Protein AF-A0A142LNN3-F1 (afdb_monomer_lite)

Sequence (90 aa):
MSGAKLGTPDRAAATTDGGFIDAIGGALDKVSQLQANSSGLSKEFQMENPDVGLEETMIAMQKASLGFQAAVQVRNKVVQAYNDIMNMNV

Structure (mmCIF, N/CA/C/O backbone):
data_AF-A0A142LNN3-F1
#
_entry.id   AF-A0A142LNN3-F1
#
loop_
_atom_site.group_PDB
_atom_site.id
_atom_site.type_symbol
_atom_site.label_atom_id
_atom_site.label_alt_id
_atom_site.label_comp_id
_atom_site.label_asym_id
_atom_site.label_entity_id
_atom_site.label_seq_id
_atom_site.pdbx_PDB_ins_code
_atom_site.Cartn_x
_atom_site.Cartn_y
_atom_site.Cartn_z
_atom_site.occupancy
_atom_site.B_iso_or_equiv
_atom_site.auth_seq_id
_atom_site.auth_comp_id
_atom_site.auth_asym_id
_atom_site.auth_atom_id
_atom_site.pdbx_PDB_model_num
ATOM 1 N N . MET A 1 1 ? 32.792 -48.218 -22.689 1.00 51.53 1 MET A N 1
ATOM 2 C CA . MET A 1 1 ? 32.855 -47.087 -23.639 1.00 51.53 1 MET A CA 1
ATOM 3 C C . MET A 1 1 ? 31.447 -46.793 -24.131 1.00 51.53 1 MET A C 1
ATOM 5 O O . MET A 1 1 ? 30.751 -47.746 -24.447 1.00 51.53 1 MET A O 1
ATOM 9 N N . SER A 1 2 ? 31.095 -45.503 -24.215 1.00 47.41 2 SER A N 1
ATOM 10 C CA . SER A 1 2 ? 29.834 -44.925 -24.725 1.00 47.41 2 SER A CA 1
ATOM 11 C C . SER A 1 2 ? 28.596 -45.136 -23.837 1.00 47.41 2 SER A C 1
ATOM 13 O O . SER A 1 2 ? 28.252 -46.260 -23.514 1.00 47.41 2 SER A O 1
ATOM 15 N N . GLY A 1 3 ? 27.863 -44.122 -23.384 1.00 46.09 3 GLY A N 1
ATOM 16 C CA . GLY A 1 3 ? 27.953 -42.682 -23.595 1.00 46.09 3 GLY A CA 1
ATOM 17 C C . GLY A 1 3 ? 26.843 -42.022 -22.772 1.00 46.09 3 GLY A C 1
ATOM 18 O O . GLY A 1 3 ? 25.694 -42.458 -22.811 1.00 46.09 3 GLY A O 1
ATOM 19 N N . ALA A 1 4 ? 27.210 -41.011 -21.986 1.00 52.72 4 ALA A N 1
ATOM 20 C CA . ALA A 1 4 ? 26.302 -40.228 -21.162 1.00 52.72 4 ALA A CA 1
ATOM 21 C C . ALA A 1 4 ? 25.228 -39.557 -22.031 1.00 52.72 4 ALA A C 1
ATOM 23 O O . ALA A 1 4 ? 25.537 -38.747 -22.906 1.00 52.72 4 ALA A O 1
ATOM 24 N N . LYS A 1 5 ? 23.956 -39.872 -21.778 1.00 57.50 5 LYS A N 1
ATOM 25 C CA . LYS A 1 5 ? 22.837 -39.057 -22.252 1.00 57.50 5 LYS A CA 1
ATOM 26 C C . LYS A 1 5 ? 22.765 -37.836 -21.339 1.00 57.50 5 LYS A C 1
ATOM 28 O O . LYS A 1 5 ? 22.286 -37.923 -20.213 1.00 57.50 5 LYS A O 1
ATOM 33 N N . LEU A 1 6 ? 23.351 -36.740 -21.821 1.00 54.09 6 LEU A N 1
ATOM 34 C CA . LEU A 1 6 ? 23.275 -35.407 -21.235 1.00 54.09 6 LEU A CA 1
ATOM 35 C C . LEU A 1 6 ? 21.821 -35.073 -20.891 1.00 54.09 6 LEU A C 1
ATOM 37 O O . LEU A 1 6 ? 20.940 -35.170 -21.747 1.00 54.09 6 LEU A O 1
ATOM 41 N N . GLY A 1 7 ? 21.602 -34.651 -19.647 1.00 49.16 7 GLY A N 1
ATOM 42 C CA . GLY A 1 7 ? 20.383 -33.973 -19.250 1.00 49.16 7 GLY A CA 1
ATOM 43 C C . GLY A 1 7 ? 20.232 -32.701 -20.074 1.00 49.16 7 GLY A C 1
ATOM 44 O O . GLY A 1 7 ? 21.071 -31.805 -20.018 1.00 49.16 7 GLY A O 1
ATOM 45 N N . THR A 1 8 ? 19.163 -32.634 -20.853 1.00 58.78 8 THR A N 1
ATOM 46 C CA . THR A 1 8 ? 18.595 -31.367 -21.293 1.00 58.78 8 THR A CA 1
ATOM 47 C C . THR A 1 8 ? 18.131 -30.620 -20.045 1.00 58.78 8 THR A C 1
ATOM 49 O O . THR A 1 8 ? 17.257 -31.139 -19.347 1.00 58.78 8 THR A O 1
ATOM 52 N N . PRO A 1 9 ? 18.678 -29.434 -19.723 1.00 51.72 9 PRO A N 1
ATOM 53 C CA . PRO A 1 9 ? 17.984 -28.545 -18.818 1.00 51.72 9 PRO A CA 1
ATOM 54 C C . PRO A 1 9 ? 16.710 -28.132 -19.550 1.00 51.72 9 PRO A C 1
ATOM 56 O O . PRO A 1 9 ? 16.763 -27.442 -20.571 1.00 51.72 9 PRO A O 1
ATOM 59 N N . ASP A 1 10 ? 15.580 -28.631 -19.058 1.00 44.97 10 ASP A N 1
ATOM 60 C CA . ASP A 1 10 ? 14.265 -28.084 -19.346 1.00 44.97 10 ASP A CA 1
ATOM 61 C C . ASP A 1 10 ? 14.338 -26.601 -18.968 1.00 44.97 10 ASP A C 1
ATOM 63 O O . ASP A 1 10 ? 14.329 -26.220 -17.796 1.00 44.97 10 ASP A O 1
ATOM 67 N N . ARG A 1 11 ? 14.579 -25.756 -19.975 1.00 54.84 11 ARG A N 1
ATOM 68 C CA . ARG A 1 11 ? 14.375 -24.318 -19.874 1.00 54.84 11 ARG A CA 1
ATOM 69 C C . ARG A 1 11 ? 12.872 -24.160 -19.715 1.00 54.84 11 ARG A C 1
ATOM 71 O O . ARG A 1 11 ? 12.163 -24.013 -20.708 1.00 54.84 11 ARG A O 1
ATOM 78 N N . ALA A 1 12 ? 12.427 -24.249 -18.464 1.00 49.81 12 ALA A N 1
ATOM 79 C CA . ALA A 1 12 ? 11.078 -23.933 -18.054 1.00 49.81 12 ALA A CA 1
ATOM 80 C C . ALA A 1 12 ? 10.676 -22.630 -18.743 1.00 49.81 12 ALA A C 1
ATOM 82 O O . ALA A 1 12 ? 11.385 -21.621 -18.675 1.00 49.81 12 ALA A O 1
ATOM 83 N N . ALA A 1 13 ? 9.584 -22.745 -19.490 1.00 48.62 13 ALA A N 1
ATOM 84 C CA . ALA A 1 13 ? 8.992 -21.750 -20.353 1.00 48.62 13 ALA A CA 1
ATOM 85 C C . ALA A 1 13 ? 9.144 -20.324 -19.806 1.00 48.62 13 ALA A C 1
ATOM 87 O O . ALA A 1 13 ? 8.568 -19.953 -18.783 1.00 48.62 13 ALA A O 1
ATOM 88 N N .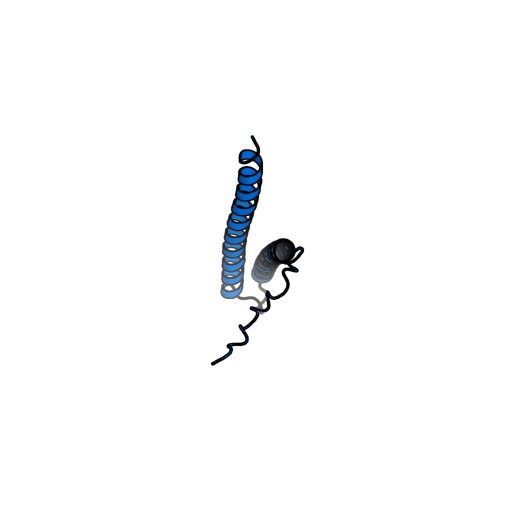 ALA A 1 14 ? 9.894 -19.507 -20.542 1.00 54.41 14 ALA A N 1
ATOM 89 C CA . ALA A 1 14 ? 9.757 -18.067 -20.481 1.00 54.41 14 ALA A CA 1
ATOM 90 C C . ALA A 1 14 ? 8.405 -17.702 -21.111 1.00 54.41 14 ALA A C 1
ATOM 92 O O . ALA A 1 14 ? 8.305 -17.437 -22.302 1.00 54.41 14 ALA A O 1
ATOM 93 N N . THR A 1 15 ? 7.357 -17.732 -20.298 1.00 51.56 15 THR A N 1
ATOM 94 C CA . THR A 1 15 ? 6.098 -17.031 -20.553 1.00 51.56 15 THR A CA 1
ATOM 95 C C . THR A 1 15 ? 5.895 -16.072 -19.391 1.00 51.56 15 THR A C 1
ATOM 97 O O . THR A 1 15 ? 5.189 -16.384 -18.437 1.00 51.56 15 THR A O 1
ATOM 100 N N . THR A 1 16 ? 6.571 -14.922 -19.446 1.00 57.19 16 THR A N 1
ATOM 101 C CA . THR A 1 16 ? 6.465 -13.863 -18.422 1.00 57.19 16 THR A CA 1
ATOM 102 C C . THR A 1 16 ? 6.071 -12.517 -19.033 1.00 57.19 16 THR A C 1
ATOM 104 O O . THR A 1 16 ? 6.254 -11.483 -18.403 1.00 57.19 16 THR A O 1
ATOM 107 N N . ASP A 1 17 ? 5.460 -12.498 -20.218 1.00 54.12 17 ASP A N 1
ATOM 108 C CA . ASP A 1 17 ? 5.041 -11.236 -20.851 1.00 54.12 17 ASP A CA 1
ATOM 109 C C . ASP A 1 17 ? 3.896 -10.508 -20.105 1.00 54.12 17 ASP A C 1
ATOM 111 O O . ASP A 1 17 ? 3.556 -9.386 -20.462 1.00 54.12 17 ASP A O 1
ATOM 115 N N . GLY A 1 18 ? 3.350 -11.087 -19.023 1.00 59.50 18 GLY A N 1
ATOM 116 C CA . GLY A 1 18 ? 2.407 -10.419 -18.105 1.00 59.50 18 GLY A CA 1
ATOM 117 C C . GLY A 1 18 ? 2.850 -10.332 -16.635 1.00 59.50 18 GLY A C 1
ATOM 118 O O . GLY A 1 18 ? 2.493 -9.394 -15.931 1.00 59.50 18 GLY A O 1
ATOM 119 N N . GLY A 1 19 ? 3.704 -11.243 -16.151 1.00 82.06 19 GLY A N 1
ATOM 120 C CA . GLY A 1 19 ? 3.857 -11.475 -14.706 1.00 82.06 19 GLY A CA 1
ATOM 121 C C . GLY A 1 19 ? 4.398 -10.296 -13.889 1.00 82.06 19 GLY A C 1
ATOM 122 O O . GLY A 1 19 ? 3.977 -10.094 -12.754 1.00 82.06 19 GLY A O 1
ATOM 123 N N . PHE A 1 20 ? 5.313 -9.496 -14.444 1.00 79.31 20 PHE A N 1
ATOM 124 C CA . PHE A 1 20 ? 5.877 -8.349 -13.722 1.00 79.31 20 PHE A CA 1
ATOM 125 C C . PHE A 1 20 ? 4.934 -7.142 -13.698 1.00 79.31 20 PHE A C 1
ATOM 127 O O . PHE A 1 20 ? 4.760 -6.522 -12.650 1.00 79.31 20 PHE A O 1
ATOM 134 N N . ILE A 1 21 ? 4.311 -6.819 -14.835 1.00 82.62 21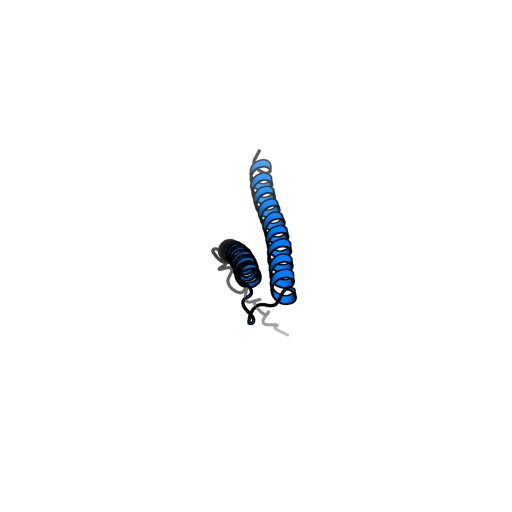 ILE A N 1
ATOM 135 C CA . ILE A 1 21 ? 3.362 -5.704 -14.928 1.00 82.62 21 ILE A CA 1
ATOM 136 C C . ILE A 1 21 ? 2.104 -6.016 -14.114 1.00 82.62 21 ILE A C 1
ATOM 138 O O . ILE A 1 21 ? 1.662 -5.160 -13.350 1.00 82.62 21 ILE A O 1
ATOM 142 N N . ASP A 1 22 ? 1.610 -7.255 -14.168 1.00 86.94 22 ASP A N 1
ATOM 143 C CA . ASP A 1 22 ? 0.497 -7.719 -13.336 1.00 86.94 22 ASP A CA 1
ATOM 144 C C . ASP A 1 22 ? 0.854 -7.697 -11.843 1.00 86.94 22 ASP A C 1
ATOM 146 O O . ASP A 1 22 ? 0.041 -7.290 -11.012 1.00 86.94 22 ASP A O 1
ATOM 150 N N . ALA A 1 23 ? 2.088 -8.066 -11.475 1.00 84.44 23 ALA A N 1
ATOM 151 C CA . ALA A 1 23 ? 2.550 -7.980 -10.090 1.00 84.44 23 ALA A CA 1
ATOM 152 C C . ALA A 1 23 ? 2.639 -6.531 -9.590 1.00 84.44 23 ALA A C 1
ATOM 154 O O . ALA A 1 23 ? 2.286 -6.265 -8.440 1.00 84.44 23 ALA A O 1
ATOM 155 N N . ILE A 1 24 ? 3.077 -5.589 -10.435 1.00 85.12 24 ILE A N 1
ATOM 156 C CA . ILE A 1 24 ? 3.069 -4.159 -10.103 1.00 85.12 24 ILE A CA 1
ATOM 157 C C . ILE A 1 24 ? 1.635 -3.653 -9.974 1.00 85.12 24 ILE A C 1
ATOM 159 O O . ILE A 1 24 ? 1.329 -3.003 -8.977 1.00 85.12 24 ILE A O 1
ATOM 163 N N . GLY A 1 25 ? 0.758 -3.962 -10.932 1.00 88.25 25 GLY A N 1
ATOM 164 C CA . GLY A 1 25 ? -0.659 -3.598 -10.876 1.00 88.25 25 GLY A CA 1
ATOM 165 C C . GLY A 1 25 ? -1.307 -4.090 -9.582 1.00 88.25 25 GLY A C 1
ATOM 166 O O . GLY A 1 25 ? -1.810 -3.291 -8.796 1.00 88.25 25 GLY A O 1
ATOM 167 N N . GLY A 1 26 ? -1.145 -5.377 -9.271 1.00 89.06 26 GLY A N 1
ATOM 168 C CA . GLY A 1 26 ? -1.642 -5.963 -8.028 1.00 89.06 26 GLY A CA 1
ATOM 169 C C . GLY A 1 26 ? -1.002 -5.380 -6.760 1.00 89.06 26 GLY A C 1
ATOM 170 O O . GLY A 1 26 ? -1.651 -5.315 -5.716 1.00 89.06 26 GLY A O 1
ATOM 171 N N . ALA A 1 27 ? 0.256 -4.935 -6.807 1.00 87.38 27 ALA A N 1
ATOM 172 C CA . ALA A 1 27 ? 0.886 -4.241 -5.684 1.00 87.38 27 ALA A CA 1
ATOM 173 C C . ALA A 1 27 ? 0.298 -2.836 -5.472 1.00 87.38 27 ALA A C 1
ATOM 175 O O . ALA A 1 27 ? 0.073 -2.440 -4.327 1.00 87.38 27 ALA A O 1
ATOM 176 N N . LEU A 1 28 ? 0.015 -2.100 -6.551 1.00 90.12 28 LEU A N 1
ATOM 177 C CA . LEU A 1 28 ? -0.640 -0.791 -6.488 1.00 90.12 28 LEU A CA 1
ATOM 178 C C . LEU A 1 28 ? -2.068 -0.911 -5.947 1.00 90.12 28 LEU A C 1
ATOM 180 O O . LEU A 1 28 ? -2.445 -0.144 -5.059 1.00 90.12 28 LEU A O 1
ATOM 184 N N . ASP A 1 29 ? -2.815 -1.923 -6.390 1.00 93.25 29 ASP A N 1
ATOM 185 C CA . ASP A 1 29 ? -4.151 -2.221 -5.867 1.00 93.25 29 ASP A CA 1
ATOM 186 C C . ASP A 1 29 ? -4.109 -2.530 -4.369 1.00 93.25 29 ASP A C 1
ATOM 188 O O . ASP A 1 29 ? -4.911 -2.005 -3.595 1.00 93.25 29 ASP A O 1
ATOM 192 N N . LYS A 1 30 ? -3.124 -3.318 -3.919 1.00 92.81 30 LYS A N 1
ATOM 193 C CA . LYS A 1 30 ? -2.922 -3.589 -2.488 1.00 92.81 30 LYS A CA 1
ATOM 194 C C . LYS A 1 30 ? -2.641 -2.319 -1.690 1.00 92.81 30 LYS A C 1
ATOM 196 O O . LYS A 1 30 ? -3.185 -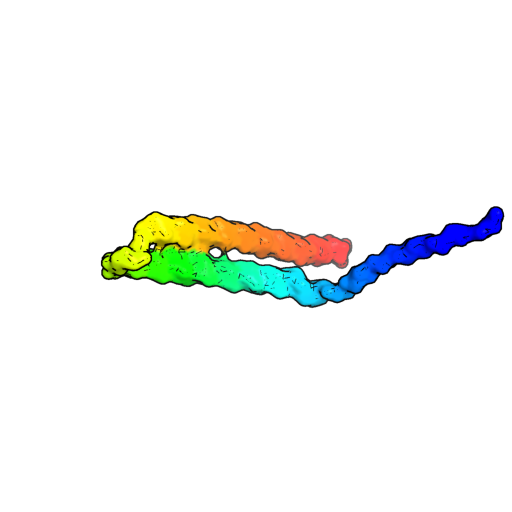2.165 -0.600 1.00 92.81 30 LYS A O 1
ATOM 201 N N . VAL A 1 31 ? -1.824 -1.398 -2.201 1.00 94.50 31 VAL A N 1
ATOM 202 C CA . VAL A 1 31 ? -1.574 -0.116 -1.518 1.00 94.50 31 VAL A CA 1
ATOM 203 C C . VAL A 1 31 ? -2.845 0.726 -1.440 1.00 94.50 31 VAL A C 1
ATOM 205 O O . VAL A 1 31 ? -3.126 1.293 -0.384 1.00 94.50 31 VAL A O 1
ATOM 208 N N . SER A 1 32 ? -3.642 0.761 -2.510 1.00 95.00 32 SER A N 1
ATOM 209 C CA . SER A 1 32 ? -4.938 1.447 -2.517 1.00 95.00 32 SER A CA 1
ATOM 210 C C . SER A 1 32 ? -5.897 0.858 -1.476 1.00 95.00 32 SER A C 1
ATOM 212 O O . SER A 1 32 ? -6.484 1.596 -0.684 1.00 95.00 32 SER A O 1
ATOM 214 N N . GLN A 1 33 ? -5.984 -0.473 -1.395 1.00 96.00 33 GLN A N 1
ATOM 215 C CA . GLN A 1 33 ? -6.792 -1.165 -0.387 1.00 96.00 33 GLN A CA 1
ATOM 216 C C . GLN A 1 33 ? -6.324 -0.863 1.039 1.00 96.00 33 GLN A C 1
ATOM 218 O O . GLN A 1 33 ? -7.152 -0.614 1.912 1.00 96.00 33 GLN A O 1
ATOM 223 N N . LEU A 1 34 ? -5.010 -0.842 1.287 1.00 94.69 34 LEU A N 1
ATOM 224 C CA . LEU A 1 34 ? -4.461 -0.497 2.600 1.00 94.69 34 LEU A CA 1
ATOM 225 C C . LEU A 1 34 ? -4.795 0.948 2.997 1.00 94.69 34 LEU A C 1
ATOM 227 O O . LEU A 1 34 ? -5.165 1.188 4.145 1.00 94.69 34 LEU A O 1
ATOM 231 N N . GLN A 1 35 ? -4.713 1.900 2.062 1.00 93.81 35 GLN A N 1
ATOM 232 C CA 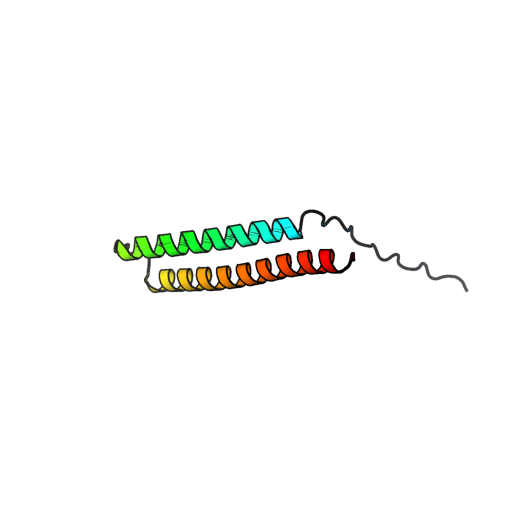. GLN A 1 35 ? -5.128 3.286 2.305 1.00 93.81 35 GLN A CA 1
ATOM 233 C C . GLN A 1 35 ? -6.626 3.391 2.612 1.00 93.81 35 GLN A C 1
ATOM 235 O O . GLN A 1 35 ? -7.006 4.053 3.579 1.00 93.81 35 GLN A O 1
ATOM 240 N N . ALA A 1 36 ? -7.473 2.719 1.827 1.00 95.81 36 ALA A N 1
ATOM 241 C CA . ALA A 1 36 ? -8.919 2.716 2.034 1.00 95.81 36 ALA A CA 1
ATOM 242 C C . ALA A 1 36 ? -9.300 2.100 3.388 1.00 95.81 36 ALA A C 1
ATOM 244 O O . ALA A 1 36 ? -10.101 2.676 4.121 1.00 95.81 36 ALA A O 1
ATOM 245 N N . ASN A 1 37 ? -8.680 0.973 3.750 1.00 94.25 37 ASN A N 1
ATOM 246 C CA . ASN A 1 37 ? -8.884 0.307 5.034 1.00 94.25 37 ASN A CA 1
ATOM 247 C C . ASN A 1 37 ? -8.469 1.211 6.204 1.00 94.25 37 ASN A C 1
ATOM 249 O O . ASN A 1 37 ? -9.269 1.455 7.102 1.00 94.25 37 ASN A O 1
ATOM 253 N N . SER A 1 38 ? -7.264 1.787 6.152 1.00 92.75 38 SER A N 1
ATOM 254 C CA . SER A 1 38 ? -6.783 2.707 7.184 1.00 92.75 38 SER A CA 1
ATOM 255 C C . SER A 1 38 ? -7.706 3.918 7.363 1.00 92.75 38 SER A C 1
ATOM 257 O O . SER A 1 38 ? -8.000 4.302 8.497 1.00 92.75 38 SER A O 1
ATOM 259 N N . SER A 1 39 ? -8.198 4.501 6.266 1.00 92.12 39 SER A N 1
ATOM 260 C CA . SER A 1 39 ? -9.148 5.614 6.328 1.00 92.12 39 SER A CA 1
ATOM 261 C C . SER A 1 39 ? -10.514 5.188 6.869 1.00 92.12 39 SER A C 1
ATOM 263 O O . SER A 1 39 ? -11.149 5.980 7.565 1.00 92.12 39 SER A O 1
ATOM 265 N N . GLY A 1 40 ? -10.967 3.973 6.547 1.00 93.56 40 GLY A N 1
ATOM 266 C CA . GLY A 1 40 ? -12.204 3.390 7.061 1.00 93.56 40 GLY A CA 1
ATOM 267 C C . GLY A 1 40 ? -12.146 3.196 8.572 1.00 93.56 40 GLY A C 1
ATOM 268 O O . GLY A 1 40 ? -12.955 3.783 9.282 1.00 93.56 40 GLY A O 1
ATOM 269 N N . LEU A 1 41 ? -11.123 2.495 9.064 1.00 90.94 41 LEU A N 1
ATOM 270 C CA . LEU A 1 41 ? -10.920 2.264 10.497 1.00 90.94 41 LEU A CA 1
ATOM 271 C C . LEU A 1 41 ? -10.767 3.577 11.271 1.00 90.94 41 LEU A C 1
ATOM 273 O O . LEU A 1 41 ? -11.382 3.754 12.315 1.00 90.94 41 LEU A O 1
ATOM 277 N N . SER A 1 42 ? -10.038 4.552 10.714 1.00 88.25 42 SER A N 1
ATOM 278 C CA . SER A 1 42 ? -9.916 5.884 11.328 1.00 88.25 42 SER A CA 1
ATOM 279 C C . SER A 1 42 ? -11.271 6.568 11.505 1.00 88.25 42 SER A C 1
ATOM 281 O O . SER A 1 42 ? -11.478 7.285 12.482 1.00 88.25 42 SER A O 1
ATOM 283 N N . LYS A 1 43 ? -12.184 6.374 10.548 1.00 91.12 43 LYS A N 1
ATOM 284 C CA . LYS A 1 43 ? -13.530 6.944 10.579 1.00 91.12 43 LYS A CA 1
ATOM 285 C C . LYS A 1 43 ? -14.431 6.197 11.558 1.00 91.12 43 LYS A C 1
ATOM 287 O O . LYS A 1 43 ? -15.153 6.846 12.303 1.00 91.12 43 LYS A O 1
ATOM 292 N N . GLU A 1 44 ? -14.374 4.869 11.579 1.00 89.81 44 GLU A N 1
ATOM 293 C CA . GLU A 1 44 ? -15.137 4.047 12.527 1.00 89.81 44 GLU A CA 1
ATOM 294 C C . GLU A 1 44 ? -14.705 4.295 13.972 1.00 89.81 44 GLU A C 1
ATOM 296 O O . GLU A 1 44 ? -15.556 4.458 14.844 1.00 89.81 44 GLU A O 1
ATOM 301 N N . PHE A 1 45 ? -13.401 4.441 14.210 1.00 87.38 45 PHE A N 1
ATOM 302 C CA . PHE A 1 45 ? -12.866 4.812 15.515 1.00 87.38 45 PHE A CA 1
ATOM 303 C C . PHE A 1 45 ? -13.376 6.187 15.980 1.00 87.38 45 PHE A C 1
ATOM 305 O O . PHE A 1 45 ? -13.808 6.341 17.117 1.00 87.38 45 PHE A O 1
ATOM 312 N N . GLN A 1 46 ? -13.394 7.192 15.093 1.00 86.88 46 GLN A N 1
ATOM 313 C CA . GLN A 1 46 ? -13.957 8.520 15.399 1.00 86.88 46 GLN A CA 1
ATOM 314 C C . GLN A 1 46 ? -15.465 8.492 15.677 1.00 86.88 46 GLN A C 1
ATOM 316 O O . GLN A 1 46 ? -15.978 9.391 16.337 1.00 86.88 46 GLN A O 1
ATOM 321 N N . MET A 1 47 ? -16.173 7.490 15.157 1.00 92.12 47 MET A N 1
ATOM 322 C CA . MET A 1 47 ? -17.594 7.258 15.421 1.00 92.12 47 MET A CA 1
ATOM 323 C C . MET A 1 47 ? -17.833 6.458 16.707 1.00 92.12 47 MET A C 1
ATOM 325 O O . MET A 1 47 ? -18.974 6.088 16.973 1.00 92.12 47 MET A O 1
ATOM 329 N N . GLU A 1 48 ? -16.784 6.200 17.496 1.00 84.69 48 GLU A N 1
ATOM 330 C CA . GLU A 1 48 ? -16.859 5.448 18.752 1.00 84.69 48 GLU A CA 1
ATOM 331 C C . GLU A 1 48 ? -17.376 4.011 18.551 1.00 84.69 48 GLU A C 1
ATOM 333 O O . GLU A 1 48 ? -18.011 3.435 19.434 1.00 84.69 48 GLU A O 1
ATOM 338 N N . ASN A 1 49 ? -17.106 3.417 17.376 1.00 84.75 49 ASN A N 1
ATOM 339 C CA . ASN A 1 49 ? -17.461 2.029 17.098 1.00 84.75 49 ASN A CA 1
ATOM 340 C C . ASN A 1 49 ? -16.697 1.095 18.066 1.00 84.75 49 ASN A C 1
ATOM 342 O O . ASN A 1 49 ? -15.468 1.043 17.995 1.00 84.75 49 ASN A O 1
ATOM 346 N N . PRO A 1 50 ? -17.387 0.337 18.942 1.00 79.25 50 PRO A N 1
ATOM 347 C CA . PRO A 1 50 ? -16.740 -0.535 19.924 1.00 79.25 50 PRO A CA 1
ATOM 348 C C . PRO A 1 50 ? -15.993 -1.720 19.296 1.00 79.25 50 PRO A C 1
ATOM 350 O O . PRO A 1 50 ? -15.148 -2.316 19.961 1.00 79.25 50 PRO A O 1
ATOM 353 N N . ASP A 1 51 ? -16.283 -2.050 18.036 1.00 81.56 51 ASP A N 1
ATOM 354 C CA . ASP A 1 51 ? -15.628 -3.136 17.306 1.00 81.56 51 ASP A CA 1
ATOM 355 C C . ASP A 1 51 ? -14.273 -2.718 16.700 1.00 81.56 51 ASP A C 1
ATOM 357 O O . ASP A 1 51 ? -13.512 -3.579 16.263 1.00 81.56 51 ASP A O 1
ATOM 361 N N . VAL A 1 52 ? -13.946 -1.416 16.678 1.00 84.50 52 VAL A N 1
ATOM 362 C CA . VAL A 1 52 ? -12.709 -0.887 16.081 1.00 84.50 52 VAL A CA 1
ATOM 363 C C . VAL A 1 52 ? -11.848 -0.198 17.135 1.00 84.50 52 VAL A C 1
ATOM 365 O O . VAL A 1 52 ? -12.136 0.905 17.596 1.00 84.50 52 VAL A O 1
ATOM 368 N N . GLY A 1 53 ? -10.736 -0.846 17.481 1.00 90.19 53 GLY A N 1
ATOM 369 C CA . GLY A 1 53 ? -9.752 -0.309 18.418 1.00 90.19 53 GLY A CA 1
ATOM 370 C C . GLY A 1 53 ? -8.831 0.751 17.806 1.00 90.19 53 GLY A C 1
ATOM 371 O O . GLY A 1 53 ? -8.548 0.769 16.598 1.00 90.19 53 GLY A O 1
ATOM 372 N N . LEU A 1 54 ? -8.282 1.608 18.671 1.00 86.50 54 LEU A N 1
ATOM 373 C CA . LEU A 1 54 ? -7.217 2.545 18.302 1.00 86.50 54 LEU A CA 1
ATOM 374 C C . LEU A 1 54 ? -5.978 1.787 17.808 1.00 86.50 54 LEU A C 1
ATOM 376 O O . LEU A 1 54 ? -5.324 2.208 16.857 1.00 86.50 54 LEU A O 1
ATOM 380 N N . GLU A 1 55 ? -5.667 0.653 18.434 1.00 91.62 55 GLU A N 1
AT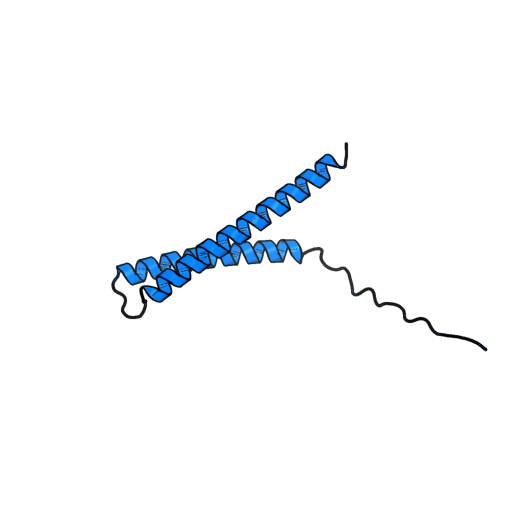OM 381 C CA . GLU A 1 55 ? -4.520 -0.192 18.116 1.00 91.62 55 GLU A CA 1
ATOM 382 C C . GLU A 1 55 ? -4.603 -0.713 16.680 1.00 91.62 55 GLU A C 1
ATOM 384 O O . GLU A 1 55 ? -3.635 -0.625 15.924 1.00 91.62 55 GLU A O 1
ATOM 389 N N . GLU A 1 56 ? -5.772 -1.213 16.280 1.00 89.25 56 GLU A N 1
ATOM 390 C CA . GLU A 1 56 ? -5.997 -1.737 14.934 1.00 89.25 56 GLU A CA 1
ATOM 391 C C . GLU A 1 56 ? -5.943 -0.628 13.881 1.00 89.25 56 GLU A C 1
ATOM 393 O O . GLU A 1 56 ? -5.271 -0.778 12.856 1.00 89.25 56 GLU A O 1
ATOM 398 N N . THR A 1 57 ? -6.542 0.527 14.179 1.00 89.94 57 THR A N 1
ATOM 399 C CA . THR A 1 57 ? -6.459 1.727 13.336 1.00 89.94 57 THR A CA 1
ATOM 400 C C . THR A 1 57 ? -5.005 2.159 13.124 1.00 89.94 57 THR A C 1
ATOM 402 O O . THR A 1 57 ? -4.574 2.381 11.991 1.00 89.94 57 THR A O 1
ATOM 405 N N . MET A 1 58 ? -4.217 2.220 14.200 1.00 91.56 58 MET A N 1
ATOM 406 C CA . MET A 1 58 ? -2.800 2.592 14.162 1.00 91.56 58 MET A CA 1
ATOM 407 C C . MET A 1 58 ? -1.974 1.589 13.350 1.00 91.56 58 MET A C 1
ATOM 409 O O . MET A 1 58 ? -1.158 1.983 12.516 1.00 91.56 58 MET A O 1
ATOM 413 N N . ILE A 1 59 ? -2.217 0.286 13.524 1.00 94.06 59 ILE A N 1
ATOM 414 C CA . ILE A 1 59 ? -1.550 -0.761 12.740 1.00 94.06 59 ILE A CA 1
ATOM 415 C C . ILE A 1 59 ? -1.909 -0.635 11.255 1.00 94.06 59 ILE A C 1
ATOM 417 O O . ILE A 1 59 ? -1.029 -0.760 10.398 1.00 94.06 59 ILE A O 1
ATOM 421 N N . ALA A 1 60 ? -3.176 -0.379 10.929 1.00 92.94 60 ALA A N 1
ATOM 422 C CA . ALA A 1 60 ? -3.617 -0.183 9.553 1.00 92.94 60 ALA A CA 1
ATOM 423 C C . ALA A 1 60 ? -2.962 1.050 8.914 1.00 92.94 60 ALA A C 1
ATOM 425 O O . ALA A 1 60 ? -2.463 0.960 7.790 1.00 92.94 60 ALA A O 1
ATOM 426 N N . MET A 1 61 ? -2.868 2.164 9.647 1.00 93.00 61 MET A N 1
ATOM 427 C CA . MET A 1 61 ? -2.128 3.358 9.220 1.00 93.00 61 MET A CA 1
ATOM 428 C C . MET A 1 61 ? -0.650 3.048 8.955 1.00 93.00 61 MET A C 1
ATOM 430 O O . MET A 1 61 ? -0.109 3.433 7.914 1.00 93.00 61 MET A O 1
ATOM 434 N N . GLN A 1 62 ? 0.003 2.304 9.852 1.00 94.06 62 GLN A N 1
ATOM 435 C CA . GLN A 1 62 ? 1.405 1.913 9.695 1.00 94.06 62 GLN A CA 1
ATOM 436 C C . GLN A 1 62 ? 1.611 1.042 8.445 1.00 94.06 62 GLN A C 1
ATOM 438 O O . GLN A 1 62 ? 2.541 1.275 7.670 1.00 94.06 62 GLN A O 1
ATOM 443 N N . LYS A 1 63 ? 0.719 0.065 8.220 1.00 93.94 63 LYS A N 1
ATOM 444 C CA . LYS A 1 63 ? 0.728 -0.811 7.038 1.00 93.94 63 LYS A CA 1
ATOM 445 C C . LYS A 1 63 ? 0.537 -0.018 5.746 1.00 93.94 63 LYS A C 1
ATOM 447 O O . LYS A 1 63 ? 1.283 -0.238 4.794 1.00 93.94 63 LYS A O 1
ATOM 452 N N . ALA A 1 64 ? -0.420 0.909 5.715 1.00 93.81 64 ALA A N 1
ATOM 453 C CA . ALA A 1 64 ? -0.671 1.762 4.556 1.00 93.81 64 ALA A CA 1
ATOM 454 C C . ALA A 1 64 ? 0.539 2.648 4.226 1.00 93.81 64 ALA A C 1
ATOM 456 O O . ALA A 1 64 ? 0.948 2.722 3.067 1.00 93.81 64 ALA A O 1
ATOM 457 N N . SER A 1 65 ? 1.156 3.258 5.243 1.00 93.06 65 SER A N 1
ATOM 458 C CA . SER A 1 65 ? 2.350 4.096 5.078 1.00 93.06 65 SER A CA 1
ATOM 459 C C . SER A 1 65 ? 3.546 3.300 4.544 1.00 93.06 65 SER A C 1
ATOM 461 O O . SER A 1 65 ? 4.147 3.680 3.537 1.00 93.06 65 SER A O 1
ATOM 463 N N . LEU A 1 66 ? 3.849 2.147 5.150 1.00 94.69 66 LEU A N 1
ATOM 464 C CA . LEU A 1 66 ? 4.942 1.278 4.706 1.00 94.69 66 LEU A CA 1
ATOM 465 C C . LEU A 1 66 ? 4.704 0.732 3.289 1.00 94.69 66 LEU A C 1
ATOM 467 O O . LEU A 1 66 ? 5.610 0.747 2.455 1.00 94.69 66 LEU A O 1
ATOM 471 N N . GLY A 1 67 ? 3.481 0.280 2.997 1.00 91.88 67 GLY A N 1
ATOM 472 C CA . GLY A 1 67 ? 3.103 -0.208 1.672 1.00 91.88 67 GLY A CA 1
ATOM 473 C C . GLY A 1 67 ? 3.247 0.871 0.598 1.00 91.88 67 GLY A C 1
ATOM 474 O O . GLY A 1 67 ? 3.809 0.618 -0.467 1.00 91.88 67 GLY A O 1
ATOM 475 N N . PHE A 1 68 ? 2.820 2.098 0.898 1.00 92.44 68 PHE A N 1
ATOM 476 C CA . PHE A 1 68 ? 2.991 3.235 -0.002 1.00 92.44 68 PHE A CA 1
ATOM 477 C C . PHE A 1 68 ? 4.468 3.550 -0.269 1.00 92.44 68 PHE A C 1
ATOM 479 O O . PHE A 1 68 ? 4.864 3.713 -1.423 1.00 92.44 68 PHE A O 1
ATOM 486 N N . GLN A 1 69 ? 5.304 3.578 0.773 1.00 93.44 69 GLN A N 1
ATOM 487 C CA . GLN A 1 69 ? 6.747 3.786 0.622 1.00 93.44 69 GLN A CA 1
ATOM 488 C C . GLN A 1 69 ? 7.381 2.724 -0.285 1.00 93.44 69 GLN A C 1
ATOM 490 O O . GLN A 1 69 ? 8.159 3.064 -1.179 1.00 93.44 69 GLN A O 1
ATOM 495 N N . ALA A 1 70 ? 7.012 1.454 -0.105 1.00 91.19 70 ALA A N 1
ATOM 496 C CA . ALA A 1 70 ? 7.474 0.369 -0.961 1.00 91.19 70 ALA A CA 1
ATOM 497 C C . ALA A 1 70 ? 7.039 0.569 -2.426 1.00 91.19 70 ALA A C 1
ATOM 499 O O . ALA A 1 70 ? 7.864 0.454 -3.334 1.00 91.19 70 ALA A O 1
ATOM 500 N N . ALA A 1 71 ? 5.781 0.948 -2.670 1.00 90.00 71 ALA A N 1
ATOM 501 C CA . ALA A 1 71 ? 5.288 1.219 -4.021 1.00 90.00 71 ALA A CA 1
ATOM 502 C C . ALA A 1 71 ? 6.008 2.395 -4.697 1.00 90.00 71 ALA A C 1
ATOM 504 O O . ALA A 1 71 ? 6.328 2.316 -5.884 1.00 90.00 71 ALA A O 1
ATOM 505 N N . VAL A 1 72 ? 6.332 3.460 -3.957 1.00 91.75 72 VAL A N 1
ATOM 506 C CA . VAL A 1 72 ? 7.129 4.580 -4.485 1.00 91.75 72 VAL A CA 1
ATOM 507 C C . VAL A 1 72 ? 8.526 4.117 -4.899 1.00 91.75 72 VAL A C 1
ATOM 509 O O . VAL A 1 72 ? 9.007 4.512 -5.961 1.00 91.75 72 VAL A O 1
ATOM 512 N N . GLN A 1 73 ? 9.173 3.251 -4.114 1.00 90.75 73 GLN A N 1
ATOM 513 C CA . GLN A 1 73 ? 10.477 2.703 -4.492 1.00 90.75 73 GLN A CA 1
ATOM 514 C C . GLN A 1 73 ? 10.398 1.887 -5.784 1.00 90.75 73 GLN A C 1
ATOM 516 O O . GLN A 1 73 ? 11.218 2.089 -6.679 1.00 90.75 73 GLN A O 1
ATOM 521 N N . VAL A 1 74 ? 9.390 1.023 -5.919 1.00 88.50 74 VAL A N 1
ATOM 522 C CA . VAL A 1 74 ? 9.176 0.233 -7.141 1.00 88.50 74 VAL A CA 1
ATOM 523 C C . VAL A 1 74 ? 8.908 1.145 -8.336 1.00 88.50 74 VAL A C 1
ATOM 525 O O . VAL A 1 74 ? 9.566 1.001 -9.364 1.00 88.50 74 VAL A O 1
ATOM 528 N N . ARG A 1 75 ? 8.027 2.144 -8.193 1.00 87.38 75 ARG A N 1
ATOM 529 C CA . ARG A 1 75 ? 7.767 3.151 -9.234 1.00 87.38 75 ARG A CA 1
ATOM 530 C C . ARG A 1 75 ? 9.063 3.815 -9.695 1.00 87.38 75 ARG A C 1
ATOM 532 O O . ARG A 1 75 ? 9.313 3.899 -10.893 1.00 87.38 75 ARG A O 1
ATOM 539 N N . ASN A 1 76 ? 9.893 4.265 -8.756 1.00 91.69 76 ASN A N 1
ATOM 540 C CA . ASN A 1 76 ? 11.152 4.930 -9.076 1.00 91.69 76 ASN A CA 1
ATOM 541 C C . ASN A 1 76 ? 12.111 3.994 -9.824 1.00 91.69 76 ASN A C 1
ATOM 543 O O . ASN A 1 76 ? 12.748 4.427 -10.779 1.00 91.69 76 ASN A O 1
ATOM 547 N N . LYS A 1 77 ? 12.177 2.710 -9.447 1.00 88.62 77 LYS A N 1
ATOM 548 C CA . LYS A 1 77 ? 12.986 1.702 -10.150 1.00 88.62 77 LYS A CA 1
ATOM 549 C C . LYS A 1 77 ? 12.495 1.431 -11.570 1.00 88.62 77 LYS A C 1
ATOM 551 O O . LYS A 1 77 ? 13.315 1.335 -12.474 1.00 88.62 77 LYS A O 1
ATOM 556 N N . VAL A 1 78 ? 11.182 1.361 -11.780 1.00 86.50 78 VAL A N 1
ATOM 557 C CA . VAL A 1 78 ? 10.589 1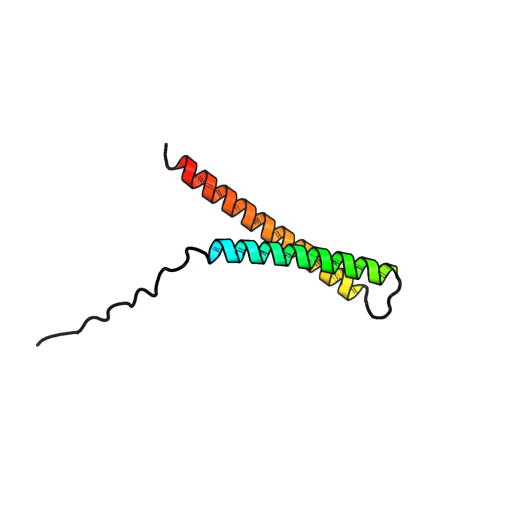.181 -13.117 1.00 86.50 78 VAL A CA 1
ATOM 558 C C . VAL A 1 78 ? 10.889 2.384 -14.011 1.00 86.50 78 VAL A C 1
ATOM 560 O O . VAL A 1 78 ? 11.294 2.217 -15.158 1.00 86.50 78 VAL A O 1
ATOM 563 N N . VAL A 1 79 ? 10.756 3.600 -13.474 1.00 89.44 79 VAL A N 1
ATOM 564 C CA . VAL A 1 79 ? 11.103 4.828 -14.201 1.00 89.44 79 VAL A CA 1
ATOM 565 C C . VAL A 1 79 ? 12.595 4.859 -14.536 1.00 89.44 79 VAL A C 1
ATOM 567 O O . VAL A 1 79 ? 12.945 5.188 -15.665 1.00 89.44 79 VAL A O 1
ATOM 570 N N . GLN A 1 80 ? 13.477 4.494 -13.600 1.00 89.19 80 GLN A N 1
ATOM 571 C CA . GLN A 1 80 ? 14.921 4.401 -13.852 1.00 89.19 80 GLN A CA 1
ATOM 572 C C . GLN A 1 80 ? 15.235 3.411 -14.976 1.00 89.19 80 GLN A C 1
ATOM 574 O O . GLN A 1 80 ? 15.868 3.797 -15.948 1.00 89.19 80 GLN A O 1
ATOM 579 N N . ALA A 1 81 ? 14.701 2.190 -14.905 1.00 86.31 81 ALA A N 1
ATOM 580 C CA . ALA A 1 81 ? 14.920 1.169 -15.927 1.00 86.31 81 ALA A CA 1
ATOM 581 C C . ALA A 1 81 ? 14.459 1.621 -17.325 1.00 86.31 81 ALA A C 1
ATOM 583 O O . ALA A 1 81 ? 15.138 1.359 -18.314 1.00 86.31 81 ALA A O 1
ATOM 584 N N . TYR A 1 82 ? 13.337 2.343 -17.414 1.00 86.81 82 TYR A N 1
ATOM 585 C CA . TYR A 1 82 ? 12.885 2.932 -18.675 1.00 86.81 82 TYR A CA 1
ATOM 586 C C . TYR A 1 82 ? 13.865 3.991 -19.213 1.00 86.81 82 TYR A C 1
ATOM 588 O O . TYR A 1 82 ? 14.199 3.978 -20.398 1.00 86.81 82 TYR A O 1
ATOM 596 N N . ASN A 1 83 ? 14.353 4.887 -18.347 1.00 87.12 83 ASN A N 1
ATOM 597 C CA . ASN A 1 83 ? 15.338 5.904 -18.731 1.00 87.12 83 ASN A CA 1
ATOM 598 C C . ASN A 1 83 ? 16.682 5.280 -19.148 1.00 87.12 83 ASN A C 1
ATOM 600 O O . ASN A 1 83 ? 17.276 5.727 -20.127 1.00 87.12 83 ASN A O 1
ATOM 604 N N . ASP A 1 84 ? 17.142 4.235 -18.456 1.00 85.38 84 ASP A N 1
ATOM 605 C CA . ASP A 1 84 ? 18.390 3.530 -18.773 1.00 85.38 84 ASP A CA 1
ATOM 606 C C . ASP A 1 84 ? 18.332 2.886 -20.171 1.00 85.38 84 ASP A C 1
ATOM 608 O O . ASP A 1 84 ? 19.284 2.999 -20.942 1.00 85.38 84 ASP A O 1
ATOM 612 N N . ILE A 1 85 ? 17.191 2.289 -20.548 1.00 82.19 85 ILE A N 1
ATOM 613 C CA . ILE A 1 85 ? 16.970 1.739 -21.900 1.00 82.19 85 ILE A CA 1
ATOM 614 C C . ILE A 1 85 ? 17.003 2.845 -22.966 1.00 82.19 85 ILE A C 1
ATOM 616 O O . ILE A 1 85 ? 17.567 2.645 -24.043 1.00 82.19 85 ILE A O 1
ATOM 620 N N . MET A 1 86 ? 16.417 4.014 -22.687 1.00 80.50 86 MET A N 1
ATOM 621 C CA . MET A 1 86 ? 16.465 5.158 -23.606 1.00 80.50 86 MET A CA 1
ATOM 622 C C . MET A 1 86 ? 17.892 5.687 -23.798 1.00 80.50 86 MET A C 1
ATOM 624 O O . MET A 1 86 ? 18.287 5.963 -24.927 1.00 80.50 86 MET A O 1
ATOM 628 N N . ASN A 1 87 ? 18.679 5.773 -22.725 1.00 78.44 87 ASN A N 1
ATOM 629 C CA . ASN A 1 87 ? 20.058 6.267 -22.775 1.00 78.44 87 ASN A CA 1
ATOM 630 C C . ASN A 1 87 ? 21.075 5.242 -23.308 1.00 78.44 87 ASN A C 1
ATOM 632 O O . ASN A 1 87 ? 22.192 5.627 -23.635 1.00 78.44 87 ASN A O 1
ATOM 636 N N . MET A 1 88 ? 20.716 3.957 -23.416 1.00 75.69 88 MET A N 1
ATOM 637 C CA . MET A 1 88 ? 21.562 2.929 -24.042 1.00 75.69 88 MET A CA 1
ATOM 638 C C . MET A 1 88 ? 21.544 2.950 -25.580 1.00 75.69 88 MET A C 1
ATOM 640 O O . MET A 1 88 ? 22.403 2.318 -26.188 1.00 75.69 88 MET A O 1
ATOM 644 N N . ASN A 1 89 ? 20.573 3.621 -26.211 1.00 51.56 89 ASN A N 1
ATOM 645 C CA . ASN A 1 89 ? 20.351 3.588 -27.665 1.00 51.56 89 ASN A CA 1
ATOM 646 C C . ASN A 1 89 ? 20.808 4.860 -28.410 1.00 51.56 89 ASN A C 1
ATOM 648 O O . ASN A 1 89 ? 20.343 5.102 -29.526 1.00 51.56 89 ASN A O 1
ATOM 652 N N . VAL A 1 90 ? 21.693 5.671 -27.821 1.00 54.91 90 VAL A N 1
ATOM 653 C CA . VAL A 1 90 ? 22.336 6.808 -28.511 1.00 54.91 90 VAL A CA 1
ATOM 654 C C . VAL A 1 90 ? 23.788 6.524 -28.858 1.00 54.91 90 VAL A C 1
ATOM 656 O O . VAL A 1 90 ? 24.476 5.873 -28.042 1.00 54.91 90 VAL A O 1
#

Radius of gyration: 22.96 Å; chains: 1; bounding box: 50×56×48 Å

Secondary structure (DSSP, 8-state):
-----PPP--------TTHHHHHHHHHHHHHHHHHHHHHHHHHHHHTT-TTS-HHHHHHHHHHHHHHHHHHHHHHHHHHHHHHHHHHTT-

Foldseek 3Di:
DDDDPDDDPPPPDPPVPPPPVVVLVVLVVVLVVLVVVLVVLVVCVVVVPVVRDPVNSVVSVVVSVVSVVVSVVVVVVVVVVVVVVVVVPD

pLDDT: mean 80.99, std 15.86, range [44.97, 96.0]